Protein AF-A0A1V5YRV6-F1 (afdb_monomer)

Foldseek 3Di:
DDDQFWWWKDDPDDATWIWTFDDQDPQATWIDTLLAQDIWGWDFPDDDPQWTKTFTDDPVVRDGHGIIIIGGDDLVRLQPDPPSNDPDNDRDPDPVVVVVVSCVVSVPNHPDDD

Mean predicted aligned error: 8.52 Å

Nearest PDB structures (foldseek):
  7c3m-assembly2_B  TM=3.247E-01  e=1.540E+00  Homo sapiens
  4u8u-assembly1_O  TM=4.148E-01  e=4.739E+00  Glossoscolex paulistus
  5hae-assembly1_A  TM=3.370E-01  e=2.857E+00  Rhodnius prolixus
  5csk-assembly1_A  TM=4.105E-01  e=5.303E+00  Saccharomyces cerevisiae S288C
  4qfw-assembly3_C  TM=3.046E-01  e=7.429E+00  Yersinia pestis

Structure (mmCIF, N/CA/C/O backbone):
data_AF-A0A1V5YRV6-F1
#
_entry.id   AF-A0A1V5YRV6-F1
#
loop_
_atom_site.group_PDB
_atom_site.id
_atom_site.type_symbol
_atom_site.label_atom_id
_atom_site.label_alt_id
_atom_site.label_comp_id
_atom_site.label_asym_id
_atom_site.label_entity_id
_atom_site.label_seq_id
_atom_site.pdbx_PDB_ins_code
_atom_site.Cartn_x
_atom_site.Cartn_y
_atom_site.Cartn_z
_atom_site.occupancy
_atom_site.B_iso_or_equiv
_atom_site.auth_seq_id
_atom_site.auth_comp_id
_atom_site.auth_asym_id
_atom_site.auth_atom_id
_atom_s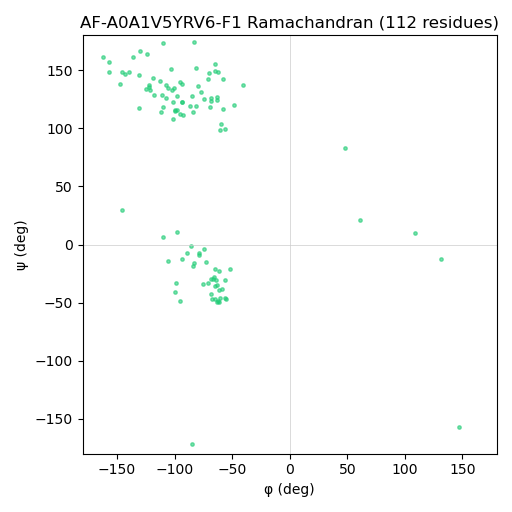ite.pdbx_PDB_model_num
ATOM 1 N N . MET A 1 1 ? 5.683 3.934 17.947 1.00 32.03 1 MET A N 1
ATOM 2 C CA . MET A 1 1 ? 5.826 3.088 16.744 1.00 32.03 1 MET A CA 1
ATOM 3 C C . MET A 1 1 ? 4.529 3.246 15.976 1.00 32.03 1 MET A C 1
ATOM 5 O O . MET A 1 1 ? 3.596 2.503 16.229 1.00 32.03 1 MET A O 1
ATOM 9 N N . ASN A 1 2 ? 4.395 4.325 15.206 1.00 36.81 2 ASN A N 1
ATOM 10 C CA . ASN A 1 2 ? 3.086 4.751 14.713 1.00 36.81 2 ASN A CA 1
ATOM 11 C C . ASN A 1 2 ? 2.898 4.322 13.261 1.00 36.81 2 ASN A C 1
ATOM 13 O O . ASN A 1 2 ? 3.540 4.861 12.368 1.00 36.81 2 ASN A O 1
ATOM 17 N N . THR A 1 3 ? 2.026 3.321 13.111 1.00 42.19 3 THR A N 1
ATOM 18 C CA . THR A 1 3 ? 1.098 3.127 11.992 1.00 42.19 3 THR A CA 1
ATOM 19 C C . THR A 1 3 ? 1.699 3.267 10.599 1.00 42.19 3 THR A C 1
ATOM 21 O O . THR A 1 3 ? 1.533 4.275 9.919 1.00 42.19 3 THR A O 1
ATOM 24 N N . GLN A 1 4 ? 2.301 2.175 10.129 1.00 56.41 4 GLN A N 1
ATOM 25 C CA . GLN A 1 4 ? 2.310 1.869 8.702 1.00 56.41 4 GLN A CA 1
ATOM 26 C C . GLN A 1 4 ? 0.850 1.821 8.229 1.00 56.41 4 GLN A C 1
ATOM 28 O O . GLN A 1 4 ? 0.133 0.858 8.499 1.00 56.41 4 GLN A O 1
ATOM 33 N N . ALA A 1 5 ? 0.373 2.902 7.616 1.00 62.03 5 ALA A N 1
ATOM 34 C CA . ALA A 1 5 ? -0.957 2.940 7.029 1.00 62.03 5 ALA A CA 1
ATOM 35 C C . ALA A 1 5 ? -0.972 2.006 5.810 1.00 62.03 5 ALA A C 1
ATOM 37 O O . ALA A 1 5 ? -0.138 2.128 4.904 1.00 62.03 5 ALA A O 1
ATOM 38 N N . LEU A 1 6 ? -1.887 1.037 5.828 1.00 68.62 6 LEU A N 1
ATOM 39 C CA . LEU A 1 6 ? -2.080 0.090 4.740 1.00 68.62 6 LEU A CA 1
ATOM 40 C C . LEU A 1 6 ? -2.849 0.792 3.630 1.00 68.62 6 LEU A C 1
ATOM 42 O O . LEU A 1 6 ? -3.882 1.416 3.871 1.00 68.62 6 LEU A O 1
ATOM 46 N N . HIS A 1 7 ? -2.350 0.678 2.408 1.00 71.31 7 HIS A N 1
ATOM 47 C CA . HIS A 1 7 ? -3.026 1.234 1.251 1.00 71.31 7 HIS A CA 1
ATOM 48 C C . HIS A 1 7 ? -3.242 0.154 0.210 1.00 71.31 7 HIS A C 1
ATOM 50 O O . HIS A 1 7 ? -2.321 -0.594 -0.130 1.00 71.31 7 HIS A O 1
ATOM 56 N N . LEU A 1 8 ? -4.459 0.107 -0.324 1.00 73.44 8 LEU A N 1
ATOM 57 C CA . LEU A 1 8 ? -4.739 -0.654 -1.527 1.00 73.44 8 LEU A CA 1
ATOM 58 C C . LEU A 1 8 ? -4.318 0.181 -2.730 1.00 73.44 8 LEU A C 1
ATOM 60 O O . LEU A 1 8 ? -4.848 1.269 -2.950 1.00 73.44 8 LEU A O 1
ATOM 64 N N . VAL A 1 9 ? -3.381 -0.335 -3.514 1.00 71.44 9 VAL A N 1
ATOM 65 C CA . VAL A 1 9 ? -2.950 0.275 -4.767 1.00 71.44 9 VAL A CA 1
ATOM 66 C C . VAL A 1 9 ? -3.710 -0.371 -5.901 1.00 71.44 9 VAL A C 1
ATOM 68 O O . VAL A 1 9 ? -3.479 -1.533 -6.234 1.00 71.44 9 VAL A O 1
ATOM 71 N N . THR A 1 10 ? -4.583 0.391 -6.545 1.00 68.31 10 THR A N 1
ATOM 72 C CA . THR A 1 10 ? -5.206 -0.042 -7.796 1.00 68.31 10 THR A CA 1
ATOM 73 C C . THR A 1 10 ? -4.456 0.575 -8.975 1.00 68.31 10 THR A C 1
ATOM 75 O O . THR A 1 10 ? -4.184 1.779 -9.024 1.00 68.31 10 THR A O 1
ATOM 78 N N . LYS A 1 11 ? -4.054 -0.273 -9.930 1.00 63.56 11 LYS A N 1
ATOM 79 C CA . LYS A 1 11 ? -3.611 0.195 -11.249 1.00 63.56 11 LYS A CA 1
ATOM 80 C C . LYS A 1 11 ? -4.844 0.450 -12.103 1.00 63.56 11 LYS A C 1
ATOM 82 O O . LYS A 1 11 ? -5.817 -0.285 -11.998 1.00 63.56 11 LYS A O 1
ATOM 87 N N . GLU A 1 12 ? -4.729 1.378 -13.048 1.00 50.25 12 GLU A N 1
ATOM 88 C CA . GLU A 1 12 ? -5.759 1.657 -14.063 1.00 50.25 12 GLU A CA 1
ATOM 89 C C . GLU A 1 12 ? -6.226 0.384 -14.826 1.00 50.25 12 GLU A C 1
ATOM 91 O O . GLU A 1 12 ? -7.333 0.367 -15.349 1.00 50.25 12 GLU A O 1
ATOM 96 N N . TYR A 1 13 ? -5.433 -0.710 -14.841 1.00 38.78 13 TYR A N 1
ATOM 97 C CA . TYR A 1 13 ? -5.741 -1.964 -15.561 1.00 38.78 13 TYR A CA 1
ATOM 98 C C . TYR A 1 13 ? -5.273 -3.281 -14.887 1.00 38.78 13 TYR A C 1
ATOM 100 O O . TYR A 1 13 ? -4.950 -4.240 -15.590 1.00 38.78 13 TYR A O 1
ATOM 108 N N . GLY A 1 14 ? -5.168 -3.395 -13.556 1.00 53.69 14 GLY A N 1
ATOM 109 C CA . GLY A 1 14 ? -4.656 -4.646 -12.961 1.00 53.69 14 GLY A CA 1
ATOM 110 C C . GLY A 1 14 ? -4.949 -4.856 -11.482 1.00 53.69 14 GLY A C 1
ATOM 111 O O . GLY A 1 14 ? -5.268 -3.898 -10.783 1.00 53.69 14 GLY A O 1
ATOM 112 N N . GLN A 1 15 ? -4.837 -6.125 -11.053 1.00 60.88 15 GLN A N 1
ATOM 113 C CA . GLN A 1 15 ? -5.109 -6.609 -9.691 1.00 60.88 15 GLN A CA 1
ATOM 114 C C . GLN A 1 15 ? -4.592 -5.638 -8.620 1.00 60.88 15 GLN A C 1
ATOM 116 O O . GLN A 1 15 ? -3.476 -5.125 -8.769 1.00 60.88 15 GLN A O 1
ATOM 121 N N . PRO A 1 16 ? -5.385 -5.389 -7.564 1.00 68.19 16 PRO A N 1
ATOM 122 C CA . PRO A 1 16 ? -4.966 -4.514 -6.487 1.00 68.19 16 PRO A CA 1
ATOM 123 C C . PRO A 1 16 ? -3.733 -5.079 -5.781 1.00 68.19 16 PRO A C 1
ATOM 125 O O . PRO A 1 16 ? -3.541 -6.293 -5.688 1.00 68.19 16 PRO A O 1
ATOM 128 N N . ASP A 1 17 ? -2.904 -4.179 -5.278 1.00 72.56 17 ASP A N 1
ATOM 129 C CA . ASP A 1 17 ? -1.704 -4.504 -4.523 1.00 72.56 17 ASP A CA 1
ATOM 130 C C . ASP A 1 17 ? -1.733 -3.828 -3.155 1.00 72.56 17 ASP A C 1
ATOM 132 O O . ASP A 1 17 ? -2.503 -2.896 -2.934 1.00 72.56 17 ASP A O 1
ATOM 136 N N . LEU A 1 18 ? -0.881 -4.279 -2.243 1.00 74.31 18 LEU A N 1
ATOM 137 C CA . LEU A 1 18 ? -0.671 -3.604 -0.973 1.00 74.31 18 LEU A CA 1
ATOM 138 C C . LEU A 1 18 ? 0.507 -2.642 -1.104 1.00 74.31 18 LEU A C 1
ATOM 140 O O . LEU A 1 18 ? 1.538 -2.981 -1.679 1.00 74.31 18 LEU A O 1
ATOM 144 N N . ALA A 1 19 ? 0.381 -1.455 -0.536 1.00 75.00 19 ALA A N 1
ATOM 145 C CA . ALA A 1 19 ? 1.507 -0.564 -0.335 1.00 75.00 19 ALA A CA 1
ATOM 146 C C . ALA A 1 19 ? 1.530 -0.053 1.092 1.00 75.00 19 ALA A C 1
ATOM 148 O O . ALA A 1 19 ? 0.494 0.187 1.716 1.00 75.00 19 ALA A O 1
ATOM 149 N N . VAL A 1 20 ? 2.747 0.136 1.580 1.00 74.00 20 VAL A N 1
ATOM 150 C CA . VAL A 1 20 ? 3.009 0.745 2.872 1.00 74.00 20 VAL A CA 1
ATOM 151 C C . VAL A 1 20 ? 3.871 1.973 2.654 1.00 74.00 20 VAL A C 1
ATOM 153 O O . VAL A 1 20 ? 4.855 1.928 1.913 1.00 74.00 20 VAL A O 1
ATOM 156 N N . ILE A 1 21 ? 3.473 3.070 3.293 1.00 75.19 21 ILE A N 1
ATOM 157 C CA . ILE A 1 21 ? 4.310 4.261 3.406 1.00 75.19 21 ILE A CA 1
ATOM 158 C C . ILE A 1 21 ? 5.464 3.911 4.337 1.00 75.19 21 ILE A C 1
ATOM 160 O O . ILE A 1 21 ? 5.246 3.551 5.495 1.00 75.19 21 ILE A O 1
ATOM 164 N N . GLU A 1 22 ? 6.679 3.986 3.813 1.00 76.44 22 GLU A N 1
ATOM 165 C CA . GLU A 1 22 ? 7.890 3.701 4.571 1.00 76.44 22 GLU A CA 1
ATOM 166 C C . GLU A 1 22 ? 8.502 4.988 5.128 1.00 76.44 22 GLU A C 1
ATOM 168 O O . GLU A 1 22 ? 8.787 5.073 6.321 1.00 76.44 22 GLU A O 1
ATOM 173 N N . GLU A 1 23 ? 8.653 6.000 4.273 1.00 80.19 23 GLU A N 1
ATOM 174 C CA . GLU A 1 23 ? 9.288 7.272 4.612 1.00 80.19 23 GLU A CA 1
ATOM 175 C C . GLU A 1 23 ? 8.619 8.428 3.861 1.00 80.19 23 GLU A C 1
ATOM 177 O O . GLU A 1 23 ? 8.135 8.265 2.741 1.00 80.19 23 GLU A O 1
ATOM 182 N N . VAL A 1 24 ? 8.596 9.609 4.477 1.00 80.19 24 VAL A N 1
ATOM 183 C CA . VAL A 1 24 ? 8.202 10.867 3.832 1.00 80.19 24 VAL A CA 1
ATOM 184 C C . VAL A 1 24 ? 9.461 11.718 3.695 1.00 80.19 24 VAL A C 1
ATOM 186 O O . VAL A 1 24 ? 10.081 12.057 4.702 1.00 80.19 24 VAL A O 1
ATOM 189 N N . THR A 1 25 ? 9.844 12.039 2.462 1.00 78.62 25 THR A N 1
ATOM 190 C CA . THR A 1 25 ? 11.029 12.836 2.120 1.00 78.62 25 THR A CA 1
ATOM 191 C C . THR A 1 25 ? 10.620 14.210 1.582 1.00 78.62 25 THR A C 1
ATOM 193 O O . THR A 1 25 ? 9.439 14.488 1.372 1.00 78.62 25 THR A O 1
ATOM 196 N N . GLU A 1 26 ? 11.596 15.093 1.352 1.00 77.19 26 GLU A N 1
ATOM 197 C CA . GLU A 1 26 ? 11.344 16.388 0.697 1.00 77.19 26 GLU A CA 1
ATOM 198 C C . GLU A 1 26 ? 10.888 16.229 -0.765 1.00 77.19 26 GLU A C 1
ATOM 200 O O . GLU A 1 26 ? 10.133 17.060 -1.266 1.00 77.19 26 GLU A O 1
ATOM 205 N N . ASP A 1 27 ? 11.301 15.144 -1.429 1.00 73.00 27 ASP A N 1
ATOM 206 C CA . ASP A 1 27 ? 10.989 14.845 -2.832 1.00 73.00 27 ASP A CA 1
ATOM 207 C C . ASP A 1 27 ? 9.683 14.044 -3.021 1.00 73.00 27 ASP A C 1
ATOM 209 O O . ASP A 1 27 ? 9.250 13.825 -4.153 1.00 73.00 27 ASP A O 1
ATOM 213 N N . GLY A 1 28 ? 9.045 13.581 -1.939 1.00 80.94 28 GLY A N 1
ATOM 214 C CA . GLY A 1 28 ? 7.786 12.836 -1.998 1.00 80.94 28 GLY A CA 1
ATOM 215 C C . GLY A 1 28 ? 7.638 11.785 -0.901 1.00 80.94 28 GLY A C 1
ATOM 216 O O . GLY A 1 28 ? 8.250 11.862 0.159 1.00 80.94 28 GLY A O 1
ATOM 217 N N . VAL A 1 29 ? 6.797 10.779 -1.142 1.00 82.94 29 VAL A N 1
ATOM 218 C CA . VAL A 1 29 ? 6.579 9.675 -0.195 1.00 82.94 29 VAL A CA 1
ATOM 219 C C . VAL A 1 29 ? 7.144 8.381 -0.756 1.00 82.94 29 VAL A C 1
ATOM 221 O O . VAL A 1 29 ? 6.840 7.994 -1.880 1.00 82.94 29 VAL A O 1
ATOM 224 N N . VAL A 1 30 ? 7.965 7.696 0.029 1.00 82.62 30 VAL A N 1
ATOM 225 C CA . VAL A 1 30 ? 8.554 6.410 -0.328 1.00 82.62 30 VAL A CA 1
ATOM 226 C C . VAL A 1 30 ? 7.587 5.300 0.054 1.00 82.62 30 VAL A C 1
ATOM 228 O O . VAL A 1 30 ? 7.248 5.10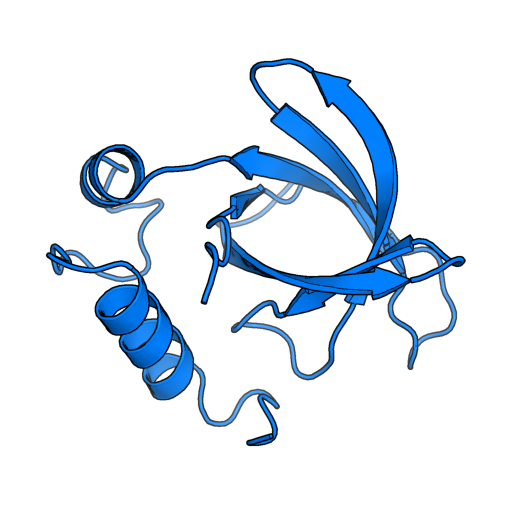7 1.224 1.00 82.62 30 VAL A O 1
ATOM 231 N N . PHE A 1 31 ? 7.164 4.541 -0.949 1.00 79.38 31 PHE A N 1
ATOM 232 C CA . PHE A 1 31 ? 6.293 3.390 -0.791 1.00 79.38 31 PHE A CA 1
ATOM 233 C C . PHE A 1 31 ? 7.066 2.094 -0.966 1.00 79.38 31 PHE A C 1
ATOM 235 O O . PHE A 1 31 ? 7.795 1.899 -1.948 1.00 79.38 31 PHE A O 1
ATOM 242 N N . GLN A 1 32 ? 6.808 1.161 -0.057 1.00 77.62 32 GLN A N 1
ATOM 243 C CA . GLN A 1 32 ? 7.190 -0.229 -0.215 1.00 77.62 32 GLN A CA 1
ATOM 244 C C . GLN A 1 32 ? 5.986 -1.024 -0.725 1.00 77.62 32 GLN A C 1
ATOM 246 O O . GLN A 1 32 ? 4.960 -1.143 -0.052 1.00 77.62 32 GLN A O 1
ATOM 251 N N . ILE A 1 33 ? 6.121 -1.567 -1.936 1.00 75.75 33 ILE A N 1
ATOM 252 C CA . ILE A 1 33 ? 5.102 -2.392 -2.592 1.00 75.75 33 ILE A CA 1
ATOM 253 C C . ILE A 1 33 ? 5.642 -3.823 -2.664 1.00 75.75 33 ILE A C 1
ATOM 255 O O . ILE A 1 33 ? 6.613 -4.048 -3.387 1.00 75.75 33 ILE A O 1
ATOM 259 N N . PRO A 1 34 ? 5.050 -4.807 -1.963 1.00 68.81 34 PRO A N 1
ATOM 260 C CA . PRO A 1 34 ? 5.577 -6.167 -1.881 1.00 68.81 34 PRO A CA 1
ATOM 261 C C . PRO A 1 34 ? 5.783 -6.859 -3.228 1.00 68.81 34 PRO A C 1
ATOM 263 O O . PRO A 1 34 ? 6.689 -7.679 -3.360 1.00 68.81 34 PRO A O 1
ATOM 266 N N . THR A 1 35 ? 4.974 -6.550 -4.246 1.00 67.94 35 THR A N 1
ATOM 267 C CA . THR A 1 35 ? 5.141 -7.167 -5.571 1.00 67.94 35 THR A CA 1
ATOM 268 C C . THR A 1 35 ? 6.265 -6.552 -6.405 1.00 67.94 35 THR A C 1
ATOM 270 O O . THR A 1 35 ? 6.595 -7.111 -7.458 1.00 67.94 35 THR A O 1
ATOM 273 N N . ARG A 1 36 ? 6.846 -5.427 -5.964 1.00 69.50 36 ARG A N 1
ATOM 274 C CA . ARG A 1 36 ? 7.939 -4.725 -6.641 1.00 69.50 36 ARG A CA 1
ATOM 275 C C . ARG A 1 36 ? 9.277 -4.980 -5.955 1.00 69.50 36 ARG A C 1
ATOM 277 O O . ARG A 1 36 ? 9.354 -5.205 -4.752 1.00 69.50 36 ARG A O 1
ATOM 284 N N . ALA A 1 37 ? 10.333 -4.924 -6.762 1.00 64.62 37 ALA A N 1
ATOM 285 C CA . ALA A 1 37 ? 11.699 -5.198 -6.330 1.00 64.62 37 ALA A CA 1
ATOM 286 C C . ALA A 1 37 ? 12.409 -4.020 -5.668 1.00 64.62 37 ALA A C 1
ATOM 288 O O . ALA A 1 37 ? 13.445 -4.207 -5.046 1.00 64.62 37 ALA A O 1
ATOM 289 N N . HIS A 1 38 ? 11.879 -2.817 -5.826 1.00 71.50 38 HIS A N 1
ATOM 290 C CA . HIS A 1 38 ? 12.461 -1.591 -5.306 1.00 71.50 38 HIS A CA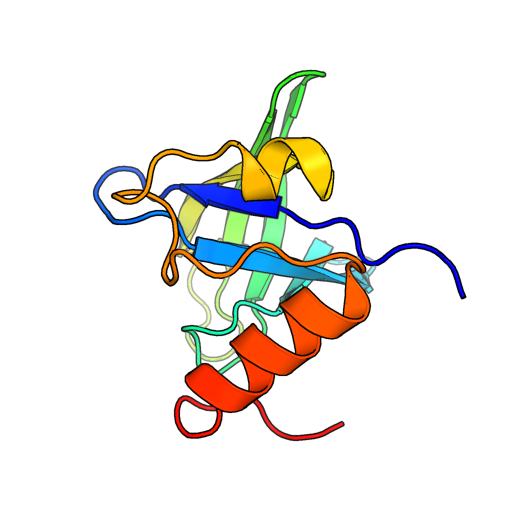 1
ATOM 291 C C . HIS A 1 38 ? 11.358 -0.735 -4.688 1.00 71.50 38 HIS A C 1
ATOM 293 O O . HIS A 1 38 ? 10.164 -0.911 -4.969 1.00 71.50 38 HIS A O 1
ATOM 299 N N . LYS A 1 39 ? 11.780 0.209 -3.852 1.00 79.38 39 LYS A N 1
ATOM 300 C CA . LYS A 1 39 ? 10.913 1.255 -3.318 1.00 79.38 39 LYS A CA 1
ATOM 301 C C . LYS A 1 39 ? 10.558 2.223 -4.439 1.00 79.38 39 LYS A C 1
ATOM 303 O O . LYS A 1 39 ? 11.357 2.450 -5.344 1.00 79.38 39 LYS A O 1
ATOM 308 N N . VAL A 1 40 ? 9.361 2.784 -4.386 1.00 81.19 40 VAL A N 1
ATOM 309 C CA . VAL A 1 40 ? 8.903 3.773 -5.367 1.00 81.19 40 VAL A CA 1
ATOM 310 C C . VAL A 1 40 ? 8.597 5.078 -4.664 1.00 81.19 40 VAL A C 1
ATOM 312 O O . VAL A 1 40 ? 8.083 5.070 -3.549 1.00 81.19 40 VAL A O 1
ATOM 315 N N . ILE A 1 41 ? 8.903 6.192 -5.316 1.00 85.69 41 ILE A N 1
ATOM 316 C CA . ILE A 1 41 ? 8.588 7.522 -4.798 1.00 85.69 41 ILE A CA 1
ATOM 317 C C . ILE A 1 41 ? 7.249 7.925 -5.395 1.00 85.69 41 ILE A C 1
ATOM 319 O O . ILE A 1 41 ? 7.089 7.909 -6.612 1.00 85.69 41 ILE A O 1
ATOM 323 N N . GLY A 1 42 ? 6.266 8.237 -4.564 1.00 84.94 42 GLY A N 1
ATOM 324 C CA . GLY A 1 42 ? 5.005 8.803 -5.005 1.00 84.94 42 GLY A CA 1
ATOM 325 C C . GLY A 1 42 ? 4.972 10.307 -4.792 1.00 84.94 42 GLY A C 1
ATOM 326 O O . GLY A 1 42 ? 5.276 10.800 -3.707 1.00 84.94 42 GLY A O 1
ATOM 327 N N . GLU A 1 43 ? 4.506 11.014 -5.814 1.00 87.12 43 GLU A N 1
ATOM 328 C CA . GLU A 1 43 ? 4.069 12.407 -5.726 1.00 87.12 43 GLU A CA 1
ATOM 329 C C . GLU A 1 43 ? 2.536 12.465 -5.691 1.00 87.12 43 GLU A C 1
ATOM 331 O O . GLU A 1 43 ? 1.874 11.815 -6.510 1.00 87.12 43 GLU A O 1
ATOM 336 N N . ILE A 1 44 ? 1.961 13.240 -4.766 1.00 87.19 44 ILE A N 1
ATOM 337 C CA . ILE A 1 44 ? 0.506 13.431 -4.680 1.00 87.19 44 ILE A CA 1
ATOM 338 C C . ILE A 1 44 ? 0.039 14.232 -5.893 1.00 87.19 44 ILE A C 1
ATOM 340 O O . ILE A 1 44 ? 0.527 15.328 -6.160 1.00 87.19 44 ILE A O 1
ATOM 344 N N . ILE A 1 45 ? -0.944 13.695 -6.609 1.00 87.81 45 ILE A N 1
ATOM 345 C CA . ILE A 1 45 ? -1.668 14.407 -7.666 1.00 87.81 45 ILE A CA 1
ATOM 346 C C . ILE A 1 45 ? -3.005 14.920 -7.135 1.00 87.81 45 ILE A C 1
ATOM 348 O O . ILE A 1 45 ? -3.425 16.021 -7.478 1.00 87.81 45 ILE A O 1
ATOM 352 N N . GLU A 1 46 ? -3.681 14.104 -6.333 1.00 86.25 46 GLU A N 1
ATOM 353 C CA . GLU A 1 46 ? -4.987 14.400 -5.757 1.00 86.25 46 GLU A CA 1
ATOM 354 C C . GLU A 1 46 ? -5.069 13.743 -4.384 1.00 86.25 46 GLU A C 1
ATOM 356 O O . GLU A 1 46 ? -4.638 12.602 -4.229 1.00 86.25 46 GLU A O 1
ATOM 361 N N . ASP A 1 47 ? -5.625 14.452 -3.408 1.00 86.06 47 ASP A N 1
ATOM 362 C CA . ASP A 1 47 ? -5.856 13.937 -2.065 1.00 86.06 47 ASP A CA 1
ATOM 363 C C . ASP A 1 47 ? -7.299 14.225 -1.651 1.00 86.06 47 ASP A C 1
ATOM 365 O O . ASP A 1 47 ? -7.733 15.380 -1.612 1.00 86.06 47 ASP A O 1
ATOM 369 N N . THR A 1 48 ? -8.061 13.163 -1.408 1.00 84.25 48 THR A N 1
ATOM 370 C CA . THR A 1 48 ? -9.459 13.221 -0.982 1.00 84.25 48 THR A CA 1
ATOM 371 C C . THR A 1 48 ? -9.660 12.333 0.242 1.00 84.25 48 THR A C 1
ATOM 373 O O . THR A 1 48 ? -8.822 11.497 0.566 1.00 84.25 48 THR A O 1
ATOM 376 N N . ALA A 1 49 ? -10.801 12.476 0.918 1.00 76.94 49 ALA A N 1
ATOM 377 C CA . ALA A 1 49 ? -11.118 11.638 2.074 1.00 76.94 49 ALA A CA 1
ATOM 378 C C . ALA A 1 49 ? -11.285 10.141 1.730 1.00 76.94 49 ALA A C 1
ATOM 380 O O . ALA A 1 49 ? -11.176 9.307 2.624 1.00 76.94 49 ALA A O 1
ATOM 381 N N . GLU A 1 50 ? -11.567 9.801 0.467 1.00 74.12 50 GLU A N 1
ATOM 382 C CA . GLU A 1 50 ? -11.829 8.421 0.027 1.00 74.12 50 GLU A CA 1
ATOM 383 C C . GLU A 1 50 ? -10.598 7.766 -0.612 1.00 74.12 50 GLU A C 1
ATOM 385 O O . GLU A 1 50 ? -10.379 6.560 -0.479 1.00 74.12 50 GLU A O 1
ATOM 390 N N . HIS A 1 51 ? -9.774 8.555 -1.301 1.00 79.25 51 HIS A N 1
ATOM 391 C CA . HIS A 1 51 ? -8.572 8.080 -1.974 1.00 79.25 51 HIS A CA 1
ATOM 392 C C . HIS A 1 51 ? -7.553 9.195 -2.191 1.00 79.25 51 HIS A C 1
ATOM 394 O O . HIS A 1 51 ? -7.894 10.371 -2.339 1.00 79.25 51 HIS A O 1
ATOM 400 N N . THR A 1 52 ? -6.299 8.786 -2.344 1.00 82.88 52 THR A N 1
ATOM 401 C CA . THR A 1 52 ? -5.206 9.654 -2.779 1.00 82.88 52 THR A CA 1
ATOM 402 C C . THR A 1 52 ? -4.653 9.119 -4.098 1.00 82.88 52 THR A C 1
ATOM 404 O O . THR A 1 52 ? -4.333 7.936 -4.230 1.00 82.88 52 THR A O 1
ATOM 407 N N . VAL A 1 53 ? -4.542 9.973 -5.111 1.00 85.44 53 VAL A N 1
ATOM 408 C CA . VAL A 1 53 ? -3.937 9.620 -6.398 1.00 85.44 53 VAL A CA 1
ATOM 409 C C . VAL A 1 53 ? -2.467 9.992 -6.368 1.00 85.44 53 VAL A C 1
ATOM 411 O O . VAL A 1 53 ? -2.114 11.161 -6.218 1.00 85.44 53 VAL A O 1
ATOM 414 N N . TRP A 1 54 ? -1.612 9.001 -6.596 1.00 85.56 54 TRP A N 1
ATOM 415 C CA . TRP A 1 54 ? -0.166 9.171 -6.613 1.00 85.56 54 TRP A CA 1
ATOM 416 C C . TRP A 1 54 ? 0.391 8.950 -8.014 1.00 85.56 54 TRP A C 1
ATOM 418 O O . TRP A 1 54 ? -0.027 8.046 -8.746 1.00 85.56 54 TRP A O 1
ATOM 428 N N . ARG A 1 55 ? 1.378 9.760 -8.394 1.00 86.00 55 ARG A N 1
ATOM 429 C CA . ARG A 1 55 ? 2.271 9.468 -9.515 1.00 86.00 55 ARG A CA 1
ATOM 430 C C . ARG A 1 55 ? 3.487 8.757 -8.955 1.00 86.00 55 ARG A C 1
ATOM 432 O O . ARG A 1 55 ? 4.268 9.369 -8.240 1.00 86.00 55 ARG A O 1
ATOM 439 N N . LEU A 1 56 ? 3.633 7.474 -9.275 1.00 83.12 56 LEU A N 1
ATOM 440 C CA . LEU A 1 56 ? 4.796 6.709 -8.834 1.00 83.12 56 LEU A CA 1
ATOM 441 C C . LEU A 1 56 ? 5.951 6.912 -9.802 1.00 83.12 56 LEU A C 1
ATOM 443 O O . LEU A 1 56 ? 5.809 6.646 -10.992 1.00 83.12 56 LEU A O 1
ATOM 447 N N . THR A 1 57 ? 7.102 7.289 -9.279 1.00 83.06 57 THR A N 1
ATOM 448 C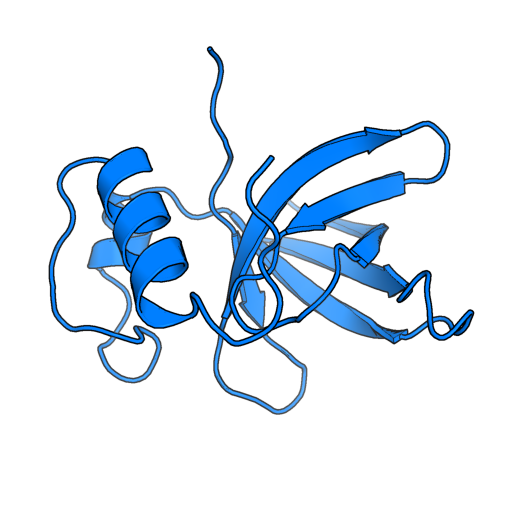 CA . THR A 1 57 ? 8.379 7.329 -9.976 1.00 83.06 57 THR A CA 1
ATOM 449 C C . THR A 1 57 ? 9.239 6.183 -9.460 1.00 83.06 57 THR A C 1
ATOM 451 O O . THR A 1 57 ? 9.426 5.995 -8.257 1.00 83.06 57 THR A O 1
ATOM 454 N N . ASP A 1 58 ? 9.714 5.374 -10.398 1.00 76.88 58 ASP A N 1
ATOM 455 C CA . ASP A 1 58 ? 10.681 4.316 -10.134 1.00 76.88 58 ASP A CA 1
ATOM 456 C C . ASP A 1 58 ? 12.080 4.957 -10.159 1.00 76.88 58 ASP A C 1
ATOM 458 O O . ASP A 1 58 ? 12.479 5.483 -11.209 1.00 76.88 58 ASP A O 1
ATOM 462 N N . PRO A 1 59 ? 12.792 4.993 -9.016 1.00 67.56 59 PRO A N 1
ATOM 463 C CA . PRO A 1 59 ? 14.076 5.677 -8.917 1.00 67.56 59 PRO A CA 1
ATOM 464 C C . PRO A 1 59 ? 15.161 4.998 -9.763 1.00 67.56 59 PRO A C 1
ATOM 466 O O . PRO A 1 59 ? 16.036 5.689 -10.280 1.00 67.56 59 PRO A O 1
ATOM 469 N N . ASP A 1 60 ? 15.078 3.679 -9.970 1.00 69.00 60 ASP A N 1
ATOM 470 C CA . ASP A 1 60 ? 16.019 2.931 -10.808 1.00 69.00 60 ASP A CA 1
ATOM 471 C C . ASP A 1 60 ? 15.756 3.172 -12.303 1.00 69.00 60 ASP A C 1
ATOM 473 O O . ASP A 1 60 ? 16.683 3.215 -13.115 1.00 69.00 60 ASP A O 1
ATOM 477 N N . ALA A 1 61 ? 14.489 3.348 -12.691 1.00 67.38 61 ALA A N 1
ATOM 478 C CA . ALA A 1 61 ? 14.113 3.592 -14.083 1.00 67.38 61 ALA A CA 1
ATOM 479 C C . ALA A 1 61 ? 14.214 5.070 -14.507 1.00 67.38 61 ALA A C 1
ATOM 481 O O . ALA A 1 61 ? 14.216 5.352 -15.710 1.00 67.38 61 ALA A O 1
ATOM 482 N N . GLY A 1 62 ? 14.250 6.011 -13.555 1.00 63.75 62 GLY A N 1
ATOM 483 C CA . GLY A 1 62 ? 14.365 7.454 -13.808 1.00 63.75 62 GLY A CA 1
ATOM 484 C C . GLY A 1 62 ? 13.214 8.048 -14.632 1.00 63.75 62 GLY A C 1
ATOM 485 O O . GLY A 1 62 ? 13.374 9.086 -15.273 1.00 63.75 62 GLY A O 1
ATOM 486 N N . LYS A 1 63 ? 12.058 7.374 -14.675 1.00 68.56 63 LYS A N 1
ATOM 487 C CA . LYS A 1 63 ? 10.884 7.780 -15.460 1.00 68.56 63 LYS A CA 1
ATOM 488 C C . LYS A 1 63 ? 9.677 7.943 -14.550 1.00 68.56 63 LYS A C 1
ATOM 490 O O . LYS A 1 63 ? 9.394 7.062 -13.739 1.00 68.56 63 LYS A O 1
ATOM 495 N N . SER A 1 64 ? 8.922 9.025 -14.754 1.00 68.31 64 SER A N 1
ATOM 496 C CA . SER A 1 64 ? 7.589 9.172 -14.167 1.00 68.31 64 SER A CA 1
ATOM 497 C C . SER A 1 64 ? 6.717 8.004 -14.622 1.00 68.31 64 SER A C 1
ATOM 499 O O . SER A 1 64 ? 6.475 7.817 -15.817 1.00 68.31 64 SER A O 1
ATOM 501 N N . GLY A 1 65 ? 6.293 7.188 -13.667 1.00 71.25 65 GLY A N 1
ATOM 502 C CA . GLY A 1 65 ? 5.481 6.006 -13.898 1.00 71.25 65 GLY A CA 1
ATOM 503 C C . GLY A 1 65 ? 3.981 6.316 -13.965 1.00 71.25 65 GLY A C 1
ATOM 504 O O . GLY A 1 65 ? 3.564 7.480 -14.018 1.00 71.25 65 GLY A O 1
ATOM 505 N N . PRO A 1 66 ? 3.141 5.267 -14.010 1.00 75.31 66 PRO A N 1
ATOM 506 C CA . PRO A 1 66 ? 1.696 5.420 -14.109 1.00 75.31 66 PRO A CA 1
ATOM 507 C C . PRO A 1 66 ? 1.111 6.099 -12.866 1.00 75.31 66 PRO A C 1
ATOM 509 O O . PRO A 1 66 ? 1.667 6.017 -11.767 1.00 75.31 66 PRO A O 1
ATOM 512 N N . LYS A 1 67 ? -0.054 6.727 -13.050 1.00 81.44 67 LYS A N 1
ATOM 513 C CA . LYS A 1 67 ? -0.898 7.141 -11.929 1.00 81.44 67 LYS A CA 1
ATOM 514 C C . LYS A 1 67 ? -1.518 5.904 -11.292 1.00 81.44 67 LYS A C 1
ATOM 516 O O . LYS A 1 67 ? -1.880 4.954 -11.987 1.00 81.44 67 LYS A O 1
ATOM 521 N N . VAL A 1 68 ? -1.634 5.928 -9.980 1.00 77.75 68 VAL A N 1
ATOM 522 C CA . VAL A 1 68 ? -2.237 4.857 -9.192 1.00 77.75 68 VAL A CA 1
ATOM 523 C C . VAL A 1 68 ? -3.079 5.468 -8.091 1.00 77.75 68 VAL A C 1
ATOM 525 O O . VAL A 1 68 ? -2.775 6.551 -7.589 1.00 77.75 68 VAL A O 1
ATOM 528 N N . ILE A 1 69 ? -4.144 4.768 -7.734 1.00 82.12 69 ILE A N 1
ATOM 529 C CA . ILE A 1 69 ? -5.067 5.208 -6.696 1.00 82.12 69 ILE A CA 1
ATOM 530 C C . ILE A 1 69 ? -4.725 4.418 -5.441 1.00 82.12 69 ILE A C 1
ATOM 532 O O . ILE A 1 69 ? -4.702 3.185 -5.471 1.00 82.12 69 ILE A O 1
ATOM 536 N N . PHE A 1 70 ? -4.417 5.143 -4.373 1.00 80.94 70 PHE A N 1
ATOM 537 C CA . PHE A 1 70 ? -4.201 4.613 -3.040 1.00 80.94 70 PHE A CA 1
ATOM 538 C C . PHE A 1 70 ? -5.474 4.832 -2.236 1.00 80.94 70 PHE A C 1
ATOM 540 O O . PHE A 1 70 ? -5.853 5.968 -1.956 1.00 80.94 70 PHE A O 1
ATOM 547 N N . THR A 1 71 ? -6.120 3.739 -1.853 1.00 79.38 71 THR A N 1
ATOM 548 C CA . THR A 1 71 ? -7.247 3.777 -0.923 1.00 79.38 71 THR A CA 1
ATOM 549 C C . THR A 1 71 ? -6.719 3.402 0.459 1.00 79.38 71 THR A C 1
ATOM 551 O O . THR A 1 71 ? -6.215 2.281 0.607 1.00 79.38 71 THR A O 1
ATOM 554 N N . PRO A 1 72 ? -6.764 4.308 1.452 1.00 75.38 72 PRO A N 1
ATOM 555 C CA . PRO A 1 72 ? -6.383 3.964 2.814 1.00 75.38 72 PRO A CA 1
ATOM 556 C C . PRO A 1 72 ? -7.345 2.897 3.337 1.00 75.38 72 PRO A C 1
ATOM 558 O O . PRO A 1 72 ? -8.562 3.058 3.266 1.00 75.38 72 PRO A O 1
ATOM 561 N N . LEU A 1 73 ? -6.796 1.794 3.837 1.00 77.19 73 LEU A N 1
ATOM 562 C CA . LEU A 1 73 ? -7.570 0.721 4.445 1.00 77.19 73 LEU A CA 1
ATOM 563 C C . LEU A 1 73 ? -7.092 0.502 5.874 1.00 77.19 73 LEU A C 1
ATOM 565 O O . LEU A 1 73 ? -5.892 0.445 6.148 1.00 77.19 73 LEU A O 1
ATOM 569 N N . ASP A 1 74 ? -8.039 0.322 6.785 1.00 80.44 74 ASP A N 1
ATOM 570 C CA . ASP A 1 74 ? -7.751 -0.349 8.043 1.00 80.44 74 ASP A CA 1
ATOM 571 C C . ASP A 1 74 ? -7.804 -1.879 7.864 1.00 80.44 74 ASP A C 1
ATOM 573 O O . ASP A 1 74 ? -8.118 -2.415 6.796 1.00 80.44 74 ASP A O 1
ATOM 577 N N . LEU A 1 75 ? -7.441 -2.599 8.924 1.00 80.56 75 LEU A N 1
ATOM 578 C CA . LEU A 1 75 ? -7.382 -4.057 8.913 1.00 80.56 75 LEU A CA 1
ATOM 579 C C . LEU A 1 75 ? -8.760 -4.711 8.717 1.00 80.56 75 LEU A C 1
ATOM 581 O O . LEU A 1 75 ? -8.856 -5.756 8.074 1.00 80.56 75 LEU A O 1
ATOM 585 N N . GLU A 1 76 ? -9.819 -4.114 9.268 1.00 83.12 76 GLU A N 1
ATOM 586 C CA . GLU A 1 76 ? -11.187 -4.619 9.132 1.00 83.12 76 GLU A CA 1
ATOM 587 C C . GLU A 1 76 ? -11.642 -4.493 7.676 1.00 83.12 76 GLU A C 1
ATOM 589 O O . GLU A 1 76 ? -12.091 -5.475 7.079 1.00 83.12 76 GLU A O 1
ATOM 594 N N . ALA A 1 77 ? -11.414 -3.327 7.072 1.00 80.94 77 ALA A N 1
ATOM 595 C CA . ALA A 1 77 ? -11.689 -3.062 5.670 1.00 80.94 77 ALA A CA 1
ATOM 596 C C . ALA A 1 77 ? -10.870 -3.974 4.740 1.00 80.94 77 ALA A C 1
ATOM 598 O O . ALA A 1 77 ? -11.412 -4.484 3.760 1.00 80.94 77 ALA A O 1
ATOM 599 N N . TYR A 1 78 ? -9.598 -4.248 5.064 1.00 79.31 78 TYR A N 1
ATOM 600 C CA . TYR A 1 78 ? -8.779 -5.216 4.326 1.00 79.31 78 TYR A CA 1
ATOM 601 C C . TYR A 1 78 ? -9.364 -6.635 4.396 1.00 79.31 78 TYR A C 1
ATOM 603 O O . TYR A 1 78 ? -9.523 -7.290 3.367 1.00 79.31 78 TYR A O 1
ATOM 611 N N . ASN A 1 79 ? -9.718 -7.118 5.591 1.00 81.75 79 ASN A N 1
ATOM 612 C CA . ASN A 1 79 ? -10.291 -8.457 5.765 1.00 81.75 79 ASN A CA 1
ATOM 613 C C . ASN A 1 79 ? -11.653 -8.599 5.059 1.00 81.75 79 ASN A C 1
ATOM 615 O O . ASN A 1 79 ? -11.990 -9.687 4.582 1.00 81.75 79 ASN A O 1
ATOM 619 N N . ALA A 1 80 ? -12.408 -7.501 4.963 1.00 84.31 80 ALA A N 1
ATOM 620 C CA . ALA A 1 80 ? -13.685 -7.418 4.261 1.00 84.31 80 ALA A CA 1
ATOM 621 C C . ALA A 1 80 ? -13.559 -7.287 2.732 1.00 84.31 80 ALA A C 1
ATOM 623 O O . ALA A 1 80 ? -14.577 -7.365 2.038 1.00 84.31 80 ALA A O 1
ATOM 624 N N . LEU A 1 81 ? -12.349 -7.109 2.181 1.00 80.12 81 LEU A N 1
ATOM 625 C CA . LEU A 1 81 ? -12.157 -7.107 0.732 1.00 80.12 81 LEU A CA 1
ATOM 626 C C . LEU A 1 81 ? -12.644 -8.439 0.134 1.00 80.12 81 LEU A C 1
ATOM 628 O O . LEU A 1 81 ? -12.431 -9.503 0.727 1.00 80.12 81 LEU A O 1
ATOM 632 N N . PRO A 1 82 ? -13.269 -8.412 -1.052 1.00 78.25 82 PRO A N 1
ATOM 633 C CA . PRO A 1 82 ? -13.665 -9.630 -1.739 1.00 78.25 82 PRO A CA 1
ATOM 634 C C . PRO A 1 82 ? -12.430 -10.447 -2.155 1.00 78.25 82 PRO A C 1
ATOM 636 O O . PRO A 1 82 ? -11.364 -9.898 -2.438 1.00 78.2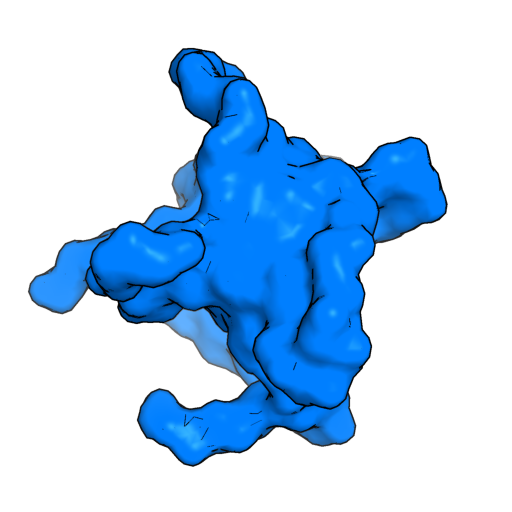5 82 PRO A O 1
ATOM 639 N N . ASP A 1 83 ? -12.570 -11.772 -2.205 1.00 74.69 83 ASP A N 1
ATOM 640 C CA . ASP A 1 83 ? -11.448 -12.713 -2.377 1.00 74.69 83 ASP A CA 1
ATOM 641 C C . ASP A 1 83 ? -10.692 -12.532 -3.705 1.00 74.69 83 ASP A C 1
ATOM 643 O O . ASP A 1 83 ? -9.509 -12.832 -3.808 1.00 74.69 83 ASP A O 1
ATOM 647 N N . ASN A 1 84 ? -11.327 -11.950 -4.726 1.00 73.38 84 ASN A N 1
ATOM 648 C CA . ASN A 1 84 ? -10.669 -11.600 -5.989 1.00 73.38 84 ASN A CA 1
ATOM 649 C C . ASN A 1 84 ? -9.722 -10.387 -5.889 1.00 73.38 84 ASN A C 1
ATOM 651 O O . ASN A 1 84 ? -8.949 -10.143 -6.819 1.00 73.38 84 ASN A O 1
ATOM 655 N N . LEU A 1 85 ? -9.814 -9.612 -4.806 1.00 70.12 85 LEU A N 1
ATOM 656 C CA . LEU A 1 85 ? -8.967 -8.457 -4.505 1.00 70.12 85 LEU A CA 1
ATOM 657 C C . LEU A 1 85 ? -7.941 -8.758 -3.405 1.00 70.12 85 LEU A C 1
ATOM 659 O O . LEU A 1 85 ? -6.987 -7.997 -3.251 1.00 70.12 85 LEU A O 1
ATOM 663 N N . LYS A 1 86 ? -8.095 -9.863 -2.667 1.00 72.62 86 LYS A N 1
ATOM 664 C CA . LYS A 1 86 ? -7.106 -10.306 -1.685 1.00 72.62 86 LYS A CA 1
ATOM 665 C C . LYS A 1 86 ? -6.171 -11.339 -2.316 1.00 72.62 86 LYS A C 1
ATOM 667 O O . LYS A 1 86 ? -6.615 -12.238 -3.023 1.00 72.62 86 LYS A O 1
ATOM 672 N N . PRO A 1 87 ? -4.864 -11.295 -2.031 1.00 69.12 87 PRO A N 1
ATOM 673 C CA . PRO A 1 87 ? -3.961 -12.373 -2.425 1.00 69.12 87 PRO A CA 1
ATOM 674 C C . PRO A 1 87 ? -4.112 -13.633 -1.553 1.00 69.12 87 PRO A C 1
ATOM 676 O O . PRO A 1 87 ? -3.409 -14.617 -1.794 1.00 69.12 87 PRO A O 1
ATOM 679 N N . THR A 1 88 ? -4.956 -13.590 -0.515 1.00 76.69 88 THR A N 1
ATOM 680 C CA . THR A 1 88 ? -5.235 -14.688 0.417 1.00 76.69 88 THR A CA 1
ATOM 681 C C . THR A 1 88 ? -6.595 -14.515 1.086 1.00 76.69 88 THR A C 1
ATOM 683 O O . THR A 1 88 ? -7.000 -13.392 1.380 1.00 76.69 88 THR A O 1
ATOM 686 N N . ASP A 1 89 ? -7.246 -15.631 1.403 1.00 78.56 89 ASP A N 1
ATOM 687 C CA . ASP A 1 89 ? -8.492 -15.662 2.182 1.00 78.56 89 ASP A CA 1
ATOM 688 C C . ASP A 1 89 ? -8.228 -15.663 3.700 1.00 78.56 89 ASP A C 1
ATOM 690 O O . ASP A 1 89 ? -9.156 -15.675 4.507 1.00 78.56 89 ASP A O 1
ATOM 694 N N . GLN A 1 90 ? -6.952 -15.665 4.109 1.00 83.81 90 GLN A N 1
ATOM 695 C CA . GLN A 1 90 ? -6.563 -15.554 5.511 1.00 83.81 90 GLN A CA 1
ATOM 696 C C . GLN A 1 90 ? -7.009 -14.200 6.075 1.00 83.81 90 GLN A C 1
ATOM 698 O O . GLN A 1 90 ? -6.615 -13.150 5.569 1.00 83.81 90 GLN A O 1
ATOM 703 N N . ALA A 1 91 ? -7.786 -14.240 7.157 1.00 83.12 91 ALA A N 1
ATOM 704 C CA . ALA A 1 91 ? -8.063 -13.066 7.971 1.00 83.12 91 ALA A CA 1
ATOM 705 C C . ALA A 1 91 ? -6.879 -12.791 8.904 1.00 83.12 91 ALA A C 1
ATOM 707 O O . ALA A 1 91 ? -6.346 -13.714 9.523 1.00 83.12 91 ALA A O 1
ATOM 708 N N . PHE A 1 92 ? -6.502 -11.522 9.018 1.00 83.62 92 PHE A N 1
ATOM 709 C CA . PHE A 1 92 ? -5.408 -11.072 9.874 1.00 83.62 92 PHE A CA 1
ATOM 710 C C . PHE A 1 92 ? -5.965 -10.343 11.092 1.00 83.62 92 PHE A C 1
ATOM 712 O O . PHE A 1 92 ? -6.888 -9.538 10.967 1.00 83.62 92 PHE A O 1
ATOM 719 N N . THR A 1 93 ? -5.407 -10.609 12.272 1.00 84.75 93 THR A N 1
ATOM 720 C CA . THR A 1 93 ? -5.814 -9.943 1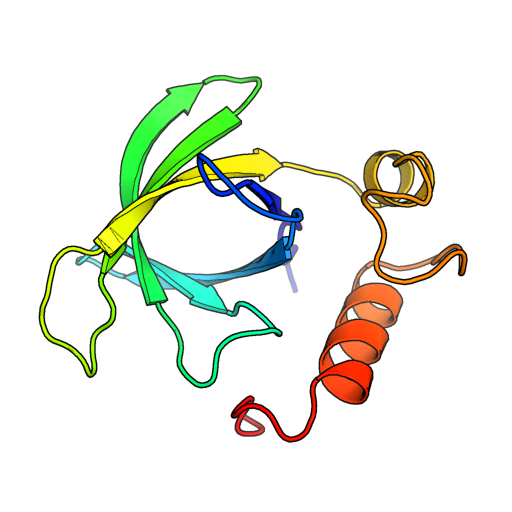3.524 1.00 84.75 93 THR A CA 1
ATOM 721 C C . THR A 1 93 ? -4.965 -8.724 13.862 1.00 84.75 93 THR A C 1
ATOM 723 O O . THR A 1 93 ? -5.339 -7.948 14.736 1.00 84.75 93 THR A O 1
ATOM 726 N N . ASP A 1 94 ? -3.834 -8.554 13.175 1.00 82.94 94 ASP A N 1
ATOM 727 C CA . ASP A 1 94 ? -2.917 -7.435 13.357 1.00 82.94 94 ASP A CA 1
ATOM 728 C C . ASP A 1 94 ? -2.302 -6.990 12.017 1.00 82.94 94 ASP A C 1
ATOM 730 O O . ASP A 1 94 ? -2.064 -7.806 11.119 1.00 82.94 94 ASP A O 1
ATOM 734 N N . THR A 1 95 ? -2.029 -5.689 11.873 1.00 76.12 95 THR A N 1
ATOM 735 C CA . THR A 1 95 ? -1.442 -5.124 10.646 1.00 76.12 95 THR A CA 1
ATOM 736 C C . THR A 1 95 ? 0.004 -5.573 10.429 1.00 76.12 95 THR A C 1
ATOM 738 O O . THR A 1 95 ? 0.420 -5.729 9.280 1.00 76.12 95 THR A O 1
ATOM 741 N N . ALA A 1 96 ? 0.763 -5.858 11.494 1.00 77.25 96 ALA A N 1
ATOM 742 C CA . ALA A 1 96 ? 2.105 -6.421 11.389 1.00 77.25 96 ALA A CA 1
ATOM 743 C C . ALA A 1 96 ? 2.076 -7.887 10.932 1.00 77.25 96 ALA A C 1
ATOM 745 O O . ALA A 1 96 ? 2.969 -8.304 10.195 1.00 77.25 96 ALA A O 1
ATOM 746 N N . GLU A 1 97 ? 1.051 -8.663 11.306 1.00 83.00 97 GLU A N 1
ATOM 747 C CA . GLU A 1 97 ? 0.868 -10.032 10.799 1.00 83.00 97 GLU A CA 1
ATOM 748 C C . GLU A 1 97 ? 0.593 -10.031 9.291 1.00 83.00 97 GLU A C 1
ATOM 750 O O . GLU A 1 97 ? 1.241 -10.765 8.539 1.00 83.00 97 GLU A O 1
ATOM 755 N N . LEU A 1 98 ? -0.317 -9.160 8.844 1.00 79.38 98 LEU A N 1
ATOM 756 C CA . LEU A 1 98 ? -0.604 -8.942 7.426 1.00 79.38 98 LEU A CA 1
ATOM 757 C C . LEU A 1 98 ? 0.663 -8.547 6.656 1.00 79.38 98 LEU A C 1
ATOM 759 O O . LEU A 1 98 ? 0.964 -9.105 5.596 1.00 79.38 98 LEU A O 1
ATOM 763 N N . TRP A 1 99 ? 1.434 -7.613 7.211 1.00 75.62 99 TRP A N 1
ATOM 764 C CA . TRP A 1 99 ? 2.689 -7.167 6.623 1.00 75.62 99 TRP A CA 1
ATOM 765 C C . TRP A 1 99 ? 3.718 -8.297 6.507 1.00 75.62 99 TRP A C 1
ATOM 767 O O . TRP A 1 99 ? 4.271 -8.527 5.430 1.00 75.62 99 TRP A O 1
ATOM 777 N N . GLU A 1 100 ? 3.945 -9.046 7.587 1.00 77.94 100 GLU A N 1
ATOM 778 C CA . GLU A 1 100 ? 4.842 -10.202 7.603 1.00 77.94 100 GLU A CA 1
ATOM 779 C C . GLU A 1 100 ? 4.415 -11.272 6.597 1.00 77.94 100 GLU A C 1
ATOM 781 O O . GLU A 1 100 ? 5.262 -11.883 5.938 1.00 77.94 100 GLU A O 1
ATOM 786 N N . TRP A 1 101 ? 3.109 -11.490 6.437 1.00 82.62 101 TRP A N 1
ATOM 787 C CA . TRP A 1 101 ? 2.584 -12.413 5.442 1.00 82.62 101 TRP A CA 1
ATOM 788 C C . TRP A 1 101 ? 2.918 -11.958 4.021 1.00 82.62 101 TRP A C 1
ATOM 790 O O . TRP A 1 101 ? 3.485 -12.744 3.258 1.00 82.62 101 TRP A O 1
ATO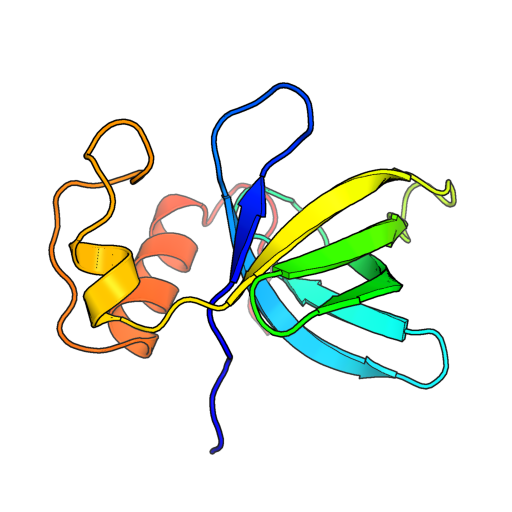M 800 N N . TYR A 1 102 ? 2.663 -10.691 3.674 1.00 75.88 102 TYR A N 1
ATOM 801 C CA . TYR A 1 102 ? 3.029 -10.140 2.363 1.00 75.88 102 TYR A CA 1
ATOM 802 C C . TYR A 1 102 ? 4.543 -10.209 2.140 1.00 75.88 102 TYR A C 1
ATOM 804 O O . TYR A 1 102 ? 4.998 -10.693 1.100 1.00 75.88 102 TYR A O 1
ATOM 812 N N . ARG A 1 103 ? 5.335 -9.805 3.139 1.00 72.75 103 ARG A N 1
ATOM 813 C CA . ARG A 1 103 ? 6.799 -9.879 3.105 1.00 72.75 103 ARG A CA 1
ATOM 814 C C . ARG A 1 103 ? 7.274 -11.298 2.822 1.00 72.75 103 ARG A C 1
ATOM 816 O O . ARG A 1 103 ? 8.117 -11.477 1.953 1.00 72.75 103 ARG A O 1
ATOM 823 N N . ARG A 1 104 ? 6.729 -12.316 3.497 1.00 76.44 104 ARG A N 1
ATOM 824 C CA . ARG A 1 104 ? 7.082 -13.732 3.273 1.00 76.44 104 ARG A CA 1
ATOM 825 C C . ARG A 1 104 ? 6.611 -14.238 1.916 1.00 76.44 104 ARG A C 1
ATOM 827 O O . ARG A 1 104 ? 7.363 -14.923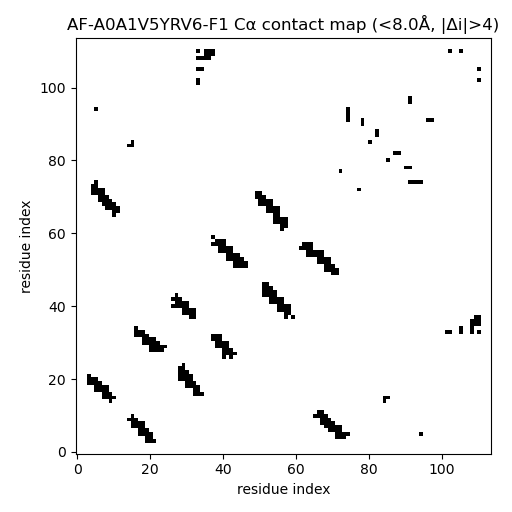 1.230 1.00 76.44 104 ARG A O 1
ATOM 834 N N . ARG A 1 105 ? 5.387 -13.889 1.515 1.00 74.94 105 ARG A N 1
ATOM 835 C CA . ARG A 1 105 ? 4.764 -14.324 0.259 1.00 74.94 105 ARG A CA 1
ATOM 836 C C . ARG A 1 105 ? 5.517 -13.829 -0.971 1.00 74.94 105 ARG A C 1
ATOM 838 O O . ARG A 1 105 ? 5.554 -14.540 -1.982 1.00 74.94 105 ARG A O 1
ATOM 845 N N . TYR A 1 106 ? 6.081 -12.627 -0.881 1.00 68.88 106 TYR A N 1
ATOM 846 C CA . TYR A 1 106 ? 6.813 -11.966 -1.959 1.00 68.88 106 TYR A CA 1
ATOM 847 C C . TYR A 1 106 ? 8.327 -11.860 -1.698 1.00 68.88 106 TYR A C 1
ATOM 849 O O . TYR A 1 106 ? 9.050 -11.286 -2.519 1.00 68.88 106 TYR A O 1
ATOM 857 N N . ARG A 1 107 ? 8.835 -12.480 -0.618 1.00 59.56 107 ARG A N 1
ATOM 858 C CA . ARG A 1 107 ? 10.271 -12.637 -0.335 1.00 59.56 107 ARG A CA 1
ATOM 859 C C . ARG A 1 107 ? 10.902 -13.419 -1.486 1.00 59.56 107 ARG A C 1
ATOM 861 O O . ARG A 1 107 ? 10.685 -14.617 -1.633 1.00 59.56 107 ARG A O 1
ATOM 868 N N . GLY A 1 108 ? 11.617 -12.713 -2.356 1.00 51.09 108 GLY A N 1
ATOM 869 C CA . GLY A 1 108 ? 12.151 -13.246 -3.615 1.00 51.09 108 GLY A CA 1
ATOM 870 C C . GLY A 1 108 ? 11.867 -12.374 -4.839 1.00 51.09 108 GLY A C 1
ATOM 871 O O . GLY A 1 108 ? 12.503 -12.567 -5.869 1.00 51.09 108 GLY A O 1
ATOM 872 N N . ARG A 1 109 ? 10.971 -11.381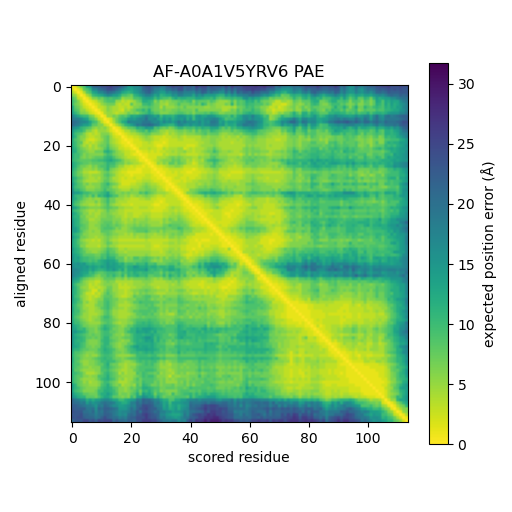 -4.734 1.00 53.47 109 ARG A N 1
ATOM 873 C CA . ARG A 1 109 ? 10.757 -10.357 -5.773 1.00 53.47 109 ARG A CA 1
ATOM 874 C C . ARG A 1 109 ? 11.486 -9.038 -5.527 1.00 53.47 109 ARG A C 1
ATOM 876 O O . ARG A 1 109 ? 11.224 -8.108 -6.267 1.00 53.47 109 ARG A O 1
ATOM 883 N N . GLY A 1 110 ? 12.402 -8.967 -4.556 1.00 47.22 110 GLY A N 1
ATOM 884 C CA . GLY A 1 110 ? 13.286 -7.813 -4.329 1.00 47.22 110 GLY A CA 1
ATOM 885 C C . GLY A 1 110 ? 13.007 -6.966 -3.081 1.00 47.22 110 GLY A C 1
ATOM 886 O O . GLY A 1 110 ? 13.668 -5.956 -2.895 1.00 47.22 110 GLY A O 1
ATOM 887 N N . MET A 1 111 ? 12.135 -7.391 -2.156 1.00 45.00 111 MET A N 1
ATOM 888 C CA . MET A 1 111 ? 12.222 -6.880 -0.778 1.00 45.00 111 MET A CA 1
ATOM 889 C C . MET A 1 111 ? 13.597 -7.245 -0.198 1.00 45.00 111 MET A C 1
ATOM 891 O O . MET A 1 111 ? 13.797 -8.387 0.218 1.00 45.00 111 MET A O 1
ATOM 895 N N . GLN A 1 112 ? 14.550 -6.313 -0.204 1.00 39.97 112 GLN A N 1
ATOM 896 C CA . GLN A 1 112 ? 15.745 -6.442 0.622 1.00 39.97 112 GLN A CA 1
ATOM 897 C C . GLN A 1 112 ? 15.350 -6.143 2.068 1.00 39.97 112 GLN A C 1
ATOM 899 O O . GLN A 1 112 ? 14.731 -5.117 2.347 1.00 39.97 112 GLN A O 1
ATOM 904 N N . ASP A 1 113 ? 15.664 -7.090 2.952 1.00 37.28 113 ASP A N 1
ATOM 905 C CA . ASP A 1 113 ? 15.647 -6.923 4.402 1.00 37.28 113 ASP A CA 1
ATOM 906 C C . ASP A 1 113 ? 16.402 -5.631 4.779 1.00 37.28 113 ASP A C 1
ATOM 908 O O . ASP A 1 113 ? 17.590 -5.509 4.479 1.00 37.28 113 ASP A O 1
ATOM 912 N N . TYR A 1 114 ? 15.716 -4.685 5.424 1.00 38.84 114 TYR A N 1
ATOM 913 C CA . TYR A 1 114 ? 16.314 -3.590 6.192 1.00 38.84 114 TYR A CA 1
ATOM 914 C C . TYR A 1 114 ? 15.527 -3.406 7.488 1.00 38.84 114 TYR A C 1
ATOM 916 O O . TYR A 1 114 ? 14.275 -3.460 7.425 1.00 38.84 114 TYR A O 1
#

pLDDT: mean 72.81, std 12.49, range [32.03, 87.81]

Sequence (114 aa):
MNTQALHLVTKEYGQPDLAVIEEVTEDGVVFQIPTRAHKVIGEIIEDTAEHTVWRLTDPDAGKSGPKVIFTPLDLEAYNALPDNLKPTDQAFTDTAELWEWYRRRYRGRGMQDY

Solvent-accessible surface area (backbone atoms only — not comparable to full-atom values): 6617 Å² total; per-residue (Å²): 138,84,73,70,55,41,23,42,35,36,48,94,86,50,80,53,41,60,33,30,60,75,46,80,55,97,90,32,33,33,31,46,32,49,89,38,48,60,63,30,38,30,38,82,78,43,82,54,101,75,39,33,32,27,38,34,26,40,73,90,73,75,44,85,46,65,66,32,41,33,30,77,40,56,63,68,57,56,59,67,48,56,66,91,59,38,99,57,88,75,75,59,94,44,68,66,56,46,48,52,47,46,50,61,76,31,57,82,44,42,64,72,90,125

Radius of gyration: 13.65 Å; Cα contacts (8 Å, |Δi|>4): 202; chains: 1; bounding box: 30×32×32 Å

Secondary structure (DSSP, 8-state):
-----EEEEEETTEEEEEEEEEEEETTEEEEE-TTSSS-EEEEEEEE-SS-EEEEEEETTTTEEEEEEEEEEE-HHHHHTS-TTTSS-----SSHHHHHHHHHHHHTTSS----